Protein AF-A0A8S3AK92-F1 (afdb_monomer_lite)

Structure (mmCIF, N/CA/C/O backbone):
data_AF-A0A8S3AK92-F1
#
_entry.id   AF-A0A8S3AK92-F1
#
loop_
_atom_site.group_PDB
_atom_site.id
_atom_site.type_symbol
_atom_site.label_atom_id
_atom_site.label_alt_id
_atom_site.label_comp_id
_atom_site.label_asym_id
_atom_site.label_entity_id
_atom_site.label_seq_id
_atom_site.pdbx_PDB_ins_code
_atom_site.Cartn_x
_atom_site.Cartn_y
_atom_site.Cartn_z
_atom_site.occupancy
_atom_site.B_iso_or_equiv
_atom_site.auth_seq_id
_atom_site.auth_comp_id
_atom_site.auth_asym_id
_atom_site.auth_atom_id
_atom_site.pdbx_PDB_model_num
ATOM 1 N N . ASN A 1 1 ? 10.794 -5.518 -41.143 1.00 49.56 1 ASN A N 1
ATOM 2 C CA . ASN A 1 1 ? 11.277 -6.340 -40.003 1.00 49.56 1 ASN A CA 1
ATOM 3 C C . ASN A 1 1 ? 11.628 -5.537 -38.740 1.00 49.56 1 ASN A C 1
ATOM 5 O O . ASN A 1 1 ? 12.598 -5.876 -38.077 1.00 49.56 1 ASN A O 1
ATOM 9 N N . ASN A 1 2 ? 10.826 -4.532 -38.345 1.00 60.97 2 ASN A N 1
ATOM 10 C CA . ASN A 1 2 ? 11.099 -3.697 -37.153 1.00 60.97 2 ASN A CA 1
ATOM 11 C C . ASN A 1 2 ? 9.972 -3.714 -36.093 1.00 60.97 2 ASN A C 1
ATOM 13 O O . ASN A 1 2 ? 10.170 -3.281 -34.965 1.00 60.97 2 ASN A O 1
ATOM 17 N N . THR A 1 3 ? 8.793 -4.244 -36.431 1.00 61.91 3 THR A N 1
ATOM 18 C CA . THR A 1 3 ? 7.578 -4.210 -35.594 1.00 61.91 3 THR A CA 1
ATOM 19 C C . THR A 1 3 ? 7.535 -5.319 -34.537 1.00 61.91 3 THR A C 1
ATOM 21 O O . THR A 1 3 ? 7.148 -5.072 -33.398 1.00 61.91 3 THR A O 1
ATOM 24 N N . VAL A 1 4 ? 8.012 -6.524 -34.869 1.00 68.75 4 VAL A N 1
ATOM 25 C CA . VAL A 1 4 ? 8.062 -7.669 -33.936 1.00 68.75 4 VAL A CA 1
ATOM 26 C C . VAL A 1 4 ? 9.030 -7.411 -32.773 1.00 68.75 4 VAL A C 1
ATOM 28 O O . VAL A 1 4 ? 8.724 -7.750 -31.634 1.00 68.75 4 VAL A O 1
ATOM 31 N N . ARG A 1 5 ? 10.170 -6.746 -33.025 1.00 78.62 5 ARG A N 1
ATOM 32 C CA . ARG A 1 5 ? 11.145 -6.401 -31.973 1.00 78.62 5 ARG A CA 1
ATOM 33 C C . ARG A 1 5 ? 10.571 -5.403 -30.958 1.00 78.62 5 ARG A C 1
ATOM 35 O O . ARG A 1 5 ? 10.711 -5.624 -29.760 1.00 78.62 5 ARG A O 1
ATOM 42 N N . GLY A 1 6 ? 9.834 -4.388 -31.418 1.00 89.50 6 GLY A N 1
ATOM 43 C CA . GLY A 1 6 ? 9.178 -3.415 -30.534 1.00 89.50 6 GLY A CA 1
ATOM 44 C C . GLY A 1 6 ? 8.124 -4.037 -29.609 1.00 89.50 6 GLY A C 1
ATOM 45 O O . GLY A 1 6 ? 8.087 -3.721 -28.420 1.00 89.50 6 GLY A O 1
ATOM 46 N N . GLY A 1 7 ? 7.312 -4.970 -30.122 1.00 93.44 7 GLY A N 1
ATOM 47 C CA . GLY A 1 7 ? 6.326 -5.699 -29.315 1.00 93.44 7 GLY A CA 1
ATOM 48 C C . GLY A 1 7 ? 6.965 -6.604 -28.258 1.00 93.44 7 GLY A C 1
ATOM 49 O O . GLY A 1 7 ? 6.530 -6.616 -27.107 1.00 93.44 7 GLY A O 1
ATOM 50 N N . VAL A 1 8 ? 8.040 -7.316 -28.613 1.00 94.44 8 VAL A N 1
ATOM 51 C CA . VAL A 1 8 ? 8.785 -8.175 -27.674 1.00 94.44 8 VAL A CA 1
ATOM 52 C C . VAL A 1 8 ? 9.431 -7.356 -26.555 1.00 94.44 8 VAL A C 1
ATOM 54 O O . VAL A 1 8 ? 9.319 -7.727 -25.384 1.00 94.44 8 VAL A O 1
ATOM 57 N N . ASP A 1 9 ? 10.062 -6.227 -26.878 1.00 94.62 9 ASP A N 1
ATOM 58 C CA . ASP A 1 9 ? 10.670 -5.354 -25.868 1.00 94.62 9 ASP A CA 1
ATOM 59 C C . ASP A 1 9 ? 9.621 -4.731 -24.942 1.00 94.62 9 ASP A C 1
ATOM 61 O O . ASP A 1 9 ? 9.841 -4.610 -23.732 1.00 94.62 9 ASP A O 1
ATOM 65 N N . TRP A 1 10 ? 8.450 -4.385 -25.480 1.00 95.81 10 TRP A N 1
ATOM 66 C CA . TRP A 1 10 ? 7.325 -3.923 -24.675 1.00 95.81 10 TRP A CA 1
ATOM 67 C C . TRP A 1 10 ? 6.809 -5.017 -23.733 1.00 95.81 10 TRP A C 1
ATOM 69 O O . TRP A 1 10 ? 6.667 -4.769 -22.535 1.00 95.81 10 TRP A O 1
ATOM 79 N N . MET A 1 11 ? 6.619 -6.245 -24.226 1.00 97.88 11 MET A N 1
ATOM 80 C CA . MET A 1 11 ? 6.191 -7.374 -23.392 1.00 97.88 11 MET A CA 1
ATOM 81 C C . MET A 1 11 ? 7.200 -7.696 -22.289 1.00 97.88 11 MET A C 1
ATOM 83 O O . MET A 1 11 ? 6.802 -7.982 -21.161 1.00 97.88 11 MET A O 1
ATOM 87 N N . ARG A 1 12 ? 8.507 -7.588 -22.562 1.00 97.25 12 ARG A N 1
ATOM 88 C CA . ARG A 1 12 ? 9.537 -7.717 -21.520 1.00 97.25 12 ARG A CA 1
ATOM 89 C C . ARG A 1 12 ? 9.364 -6.651 -20.445 1.00 97.25 12 A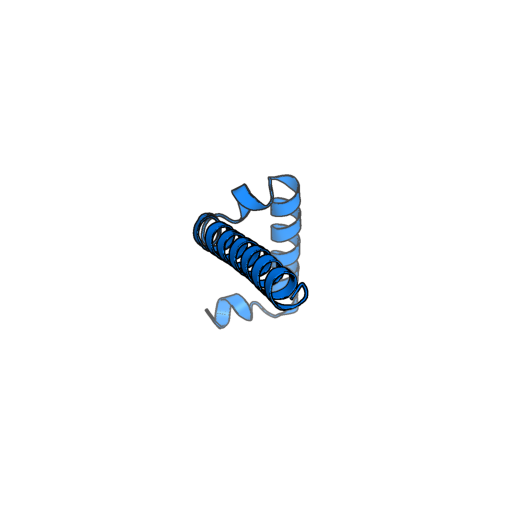RG A C 1
ATOM 91 O O . ARG A 1 12 ? 9.302 -6.994 -19.268 1.00 97.25 12 ARG A O 1
ATOM 98 N N . LYS A 1 13 ? 9.232 -5.375 -20.828 1.00 98.00 13 LYS A N 1
ATOM 99 C CA . LYS A 1 13 ? 8.994 -4.271 -19.878 1.00 98.00 13 LYS A CA 1
ATOM 100 C C . LYS A 1 13 ? 7.734 -4.508 -19.043 1.00 98.00 13 LYS A C 1
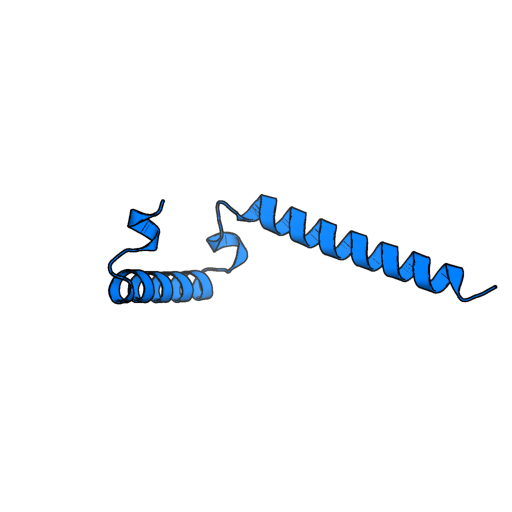ATOM 102 O O . LYS A 1 13 ? 7.767 -4.294 -17.833 1.00 98.00 13 LYS A O 1
ATOM 107 N N . LEU A 1 14 ? 6.656 -4.984 -19.664 1.00 98.19 14 LEU A N 1
ATOM 108 C CA . LEU A 1 14 ? 5.413 -5.328 -18.978 1.00 98.19 14 LEU A CA 1
ATOM 109 C C . LEU A 1 14 ? 5.636 -6.440 -17.945 1.00 98.19 14 LEU A C 1
ATOM 111 O O . LEU A 1 14 ? 5.315 -6.262 -16.771 1.00 98.19 14 LEU A O 1
ATOM 115 N N . ALA A 1 15 ? 6.258 -7.547 -18.357 1.00 98.44 15 ALA A N 1
ATOM 116 C CA . ALA A 1 15 ? 6.558 -8.674 -17.480 1.00 98.44 15 ALA A CA 1
ATOM 117 C C . ALA A 1 15 ? 7.438 -8.261 -16.290 1.00 98.44 15 ALA A C 1
ATOM 119 O O . ALA A 1 15 ? 7.176 -8.673 -15.160 1.00 98.44 15 ALA A O 1
ATOM 120 N N . PHE A 1 16 ? 8.441 -7.406 -16.513 1.00 98.56 16 PHE A N 1
ATOM 121 C CA . PHE A 1 16 ? 9.276 -6.873 -15.435 1.00 98.56 16 PHE A CA 1
ATOM 122 C C . PHE A 1 16 ? 8.479 -6.025 -14.440 1.00 98.56 16 PHE A C 1
ATOM 124 O O . PHE A 1 16 ? 8.663 -6.186 -13.234 1.00 98.56 16 PHE A O 1
ATOM 131 N N . ARG A 1 17 ? 7.563 -5.168 -14.912 1.00 98.56 17 ARG A N 1
ATOM 132 C CA . ARG A 1 17 ? 6.705 -4.366 -14.025 1.00 98.56 17 ARG A CA 1
ATOM 133 C C . ARG A 1 17 ? 5.800 -5.247 -13.170 1.00 98.56 17 ARG A C 1
ATOM 135 O O . ARG A 1 17 ? 5.773 -5.069 -11.957 1.00 98.56 17 ARG A O 1
ATOM 142 N N . TYR A 1 18 ? 5.123 -6.230 -13.763 1.00 98.62 18 TYR A N 1
ATOM 143 C CA . TYR A 1 18 ? 4.258 -7.142 -13.005 1.00 98.62 18 TYR A CA 1
ATOM 144 C C . TYR A 1 18 ? 5.032 -8.013 -12.022 1.00 98.62 18 TYR A C 1
ATOM 146 O O . TYR A 1 18 ? 4.570 -8.207 -10.899 1.00 98.62 18 TYR A O 1
ATOM 154 N N . ARG A 1 19 ? 6.223 -8.494 -12.402 1.00 98.62 19 ARG A N 1
ATOM 155 C CA . ARG A 1 19 ? 7.102 -9.215 -11.474 1.00 98.62 19 ARG A CA 1
ATOM 156 C C . ARG A 1 19 ? 7.444 -8.340 -10.275 1.00 98.62 19 ARG A C 1
ATOM 158 O O . ARG A 1 19 ? 7.223 -8.759 -9.149 1.00 98.62 19 ARG A O 1
ATOM 165 N N . ARG A 1 20 ? 7.860 -7.092 -10.514 1.00 98.25 20 ARG A N 1
ATOM 166 C CA . ARG A 1 20 ? 8.176 -6.153 -9.435 1.00 98.25 20 ARG A CA 1
ATOM 167 C C . ARG A 1 20 ? 6.971 -5.864 -8.536 1.00 98.25 20 ARG A C 1
ATOM 169 O O . ARG A 1 20 ? 7.144 -5.817 -7.326 1.00 98.25 20 ARG A O 1
ATOM 176 N N . ILE A 1 21 ? 5.771 -5.698 -9.097 1.00 98.31 21 ILE A N 1
ATOM 177 C CA . ILE A 1 21 ? 4.535 -5.501 -8.319 1.00 98.31 21 ILE A CA 1
ATOM 178 C C . ILE A 1 21 ? 4.249 -6.726 -7.444 1.00 98.31 21 ILE A C 1
ATOM 180 O O . ILE A 1 21 ? 3.984 -6.575 -6.254 1.00 98.31 21 ILE A O 1
ATOM 184 N N . LYS A 1 22 ? 4.346 -7.933 -8.014 1.00 98.38 22 LYS A N 1
ATOM 185 C CA . LYS A 1 22 ? 4.152 -9.189 -7.281 1.00 98.38 22 LYS A CA 1
ATOM 186 C C . LYS A 1 22 ? 5.166 -9.338 -6.148 1.00 98.38 22 LYS A C 1
ATOM 188 O O . LYS A 1 22 ? 4.784 -9.723 -5.048 1.00 98.38 22 LYS A O 1
ATOM 193 N N . ASP A 1 23 ? 6.427 -9.005 -6.405 1.00 98.31 23 ASP A N 1
ATOM 194 C CA . ASP A 1 23 ? 7.489 -9.064 -5.403 1.00 98.31 23 ASP A CA 1
ATOM 195 C C . ASP A 1 23 ? 7.224 -8.065 -4.269 1.00 98.31 23 ASP A C 1
ATOM 197 O O . ASP A 1 23 ? 7.254 -8.452 -3.107 1.00 98.31 23 ASP A O 1
ATOM 201 N N . ILE A 1 24 ? 6.878 -6.810 -4.586 1.00 97.94 24 ILE A N 1
ATOM 202 C CA . ILE A 1 24 ? 6.506 -5.796 -3.583 1.00 97.94 24 ILE A CA 1
ATOM 203 C C . ILE A 1 24 ? 5.321 -6.287 -2.742 1.00 97.94 24 ILE A C 1
ATOM 205 O O . ILE A 1 24 ? 5.387 -6.248 -1.517 1.00 97.94 24 ILE A O 1
ATOM 209 N N . PHE A 1 25 ? 4.259 -6.795 -3.370 1.00 97.56 25 PHE A N 1
ATOM 210 C CA . PHE A 1 25 ? 3.105 -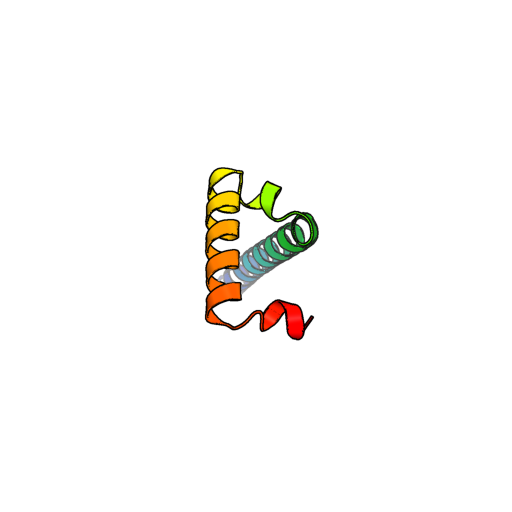7.317 -2.641 1.00 97.56 25 PHE A CA 1
ATOM 211 C C . PHE A 1 25 ? 3.495 -8.466 -1.706 1.00 97.56 25 PHE A C 1
ATOM 213 O O . PHE A 1 25 ? 3.174 -8.433 -0.523 1.00 97.56 25 PHE A O 1
ATOM 220 N N . ASN A 1 26 ? 4.221 -9.468 -2.204 1.00 97.38 26 ASN A N 1
ATOM 221 C CA . ASN A 1 26 ? 4.612 -10.620 -1.393 1.00 97.38 26 ASN A CA 1
ATOM 222 C C . ASN A 1 26 ? 5.507 -10.229 -0.212 1.00 97.38 26 ASN A C 1
ATOM 224 O O . ASN A 1 26 ? 5.348 -10.799 0.866 1.00 97.38 26 ASN A O 1
ATOM 228 N N . THR A 1 27 ? 6.405 -9.262 -0.410 1.00 97.94 27 THR A N 1
ATOM 229 C CA . THR A 1 27 ? 7.288 -8.750 0.642 1.00 97.94 27 THR A CA 1
ATOM 230 C C . THR A 1 27 ? 6.516 -7.981 1.713 1.00 97.94 27 THR A C 1
ATOM 232 O O . THR A 1 27 ? 6.784 -8.167 2.894 1.00 97.94 27 THR A O 1
ATOM 235 N N . TYR A 1 28 ? 5.550 -7.144 1.325 1.00 97.69 28 TYR A N 1
ATOM 236 C CA . TYR A 1 28 ? 4.934 -6.171 2.238 1.00 97.69 28 TYR A CA 1
ATOM 237 C C . TYR A 1 28 ? 3.478 -6.469 2.623 1.00 97.69 28 TYR A C 1
ATOM 239 O O . TYR A 1 28 ? 2.892 -5.719 3.395 1.00 97.69 28 TYR A O 1
ATOM 247 N N . ARG A 1 29 ? 2.866 -7.563 2.148 1.00 95.00 29 ARG A N 1
ATOM 248 C CA . ARG A 1 29 ? 1.457 -7.898 2.458 1.00 95.00 29 ARG A CA 1
ATOM 249 C C . ARG A 1 29 ? 1.156 -8.074 3.951 1.00 95.00 29 ARG A C 1
ATOM 251 O O . ARG A 1 29 ? 0.004 -7.932 4.337 1.00 95.00 29 ARG A O 1
ATOM 258 N N . MET A 1 30 ? 2.158 -8.431 4.757 1.00 94.44 30 MET A N 1
ATOM 259 C CA . MET A 1 30 ? 2.027 -8.577 6.216 1.00 94.44 30 MET A CA 1
ATOM 260 C C . MET A 1 30 ? 2.557 -7.356 6.980 1.00 94.44 30 MET A C 1
ATOM 262 O O . MET A 1 30 ? 2.217 -7.176 8.142 1.00 94.44 30 MET A O 1
ATOM 266 N N . ASP A 1 31 ? 3.387 -6.533 6.336 1.00 94.38 31 ASP A N 1
ATOM 267 C CA . ASP A 1 31 ? 4.012 -5.345 6.918 1.00 94.38 31 ASP A CA 1
ATOM 268 C C . ASP A 1 31 ? 3.905 -4.182 5.928 1.00 94.38 31 ASP A C 1
ATOM 270 O O . ASP A 1 31 ? 4.830 -3.834 5.185 1.00 94.38 31 ASP A O 1
ATOM 274 N N . THR A 1 32 ? 2.712 -3.595 5.890 1.00 94.88 32 THR A N 1
ATOM 275 C CA . THR A 1 32 ? 2.424 -2.437 5.045 1.00 94.88 32 THR A CA 1
ATOM 276 C C . THR A 1 32 ? 3.071 -1.160 5.579 1.00 94.88 32 THR A C 1
ATOM 278 O O . THR A 1 32 ? 3.251 -0.217 4.808 1.00 94.88 32 THR A O 1
ATOM 281 N N . GLN A 1 33 ? 3.448 -1.115 6.864 1.00 96.56 33 GLN A N 1
ATOM 282 C CA . GLN A 1 33 ? 4.104 0.043 7.478 1.00 96.56 33 GLN A CA 1
ATOM 283 C C . GLN A 1 33 ? 5.471 0.293 6.843 1.00 96.56 33 GLN A C 1
ATOM 285 O O . GLN A 1 33 ? 5.749 1.417 6.423 1.00 96.56 33 GLN A O 1
ATOM 290 N N . THR A 1 34 ? 6.289 -0.749 6.679 1.00 96.62 34 THR A N 1
ATOM 291 C CA . THR A 1 34 ? 7.605 -0.616 6.033 1.00 96.62 34 THR A CA 1
ATOM 292 C C . THR A 1 34 ? 7.495 -0.154 4.573 1.00 96.62 34 THR A C 1
ATOM 294 O O . THR A 1 34 ? 8.360 0.578 4.093 1.00 96.62 34 THR A O 1
ATOM 297 N N . LEU A 1 35 ? 6.422 -0.519 3.858 1.00 96.56 35 LEU A N 1
ATOM 298 C CA . LEU A 1 35 ? 6.191 -0.063 2.480 1.00 96.56 35 LEU A CA 1
ATOM 299 C C . LEU A 1 35 ? 5.775 1.412 2.401 1.00 96.56 35 LEU A C 1
ATOM 301 O O . LEU A 1 35 ? 6.213 2.130 1.503 1.00 96.56 35 LEU A O 1
ATOM 305 N N . LEU A 1 36 ? 4.879 1.843 3.289 1.00 96.25 36 LEU A N 1
ATOM 306 C CA . LEU A 1 36 ? 4.285 3.181 3.243 1.00 96.25 36 LEU A CA 1
ATOM 307 C C . LEU A 1 36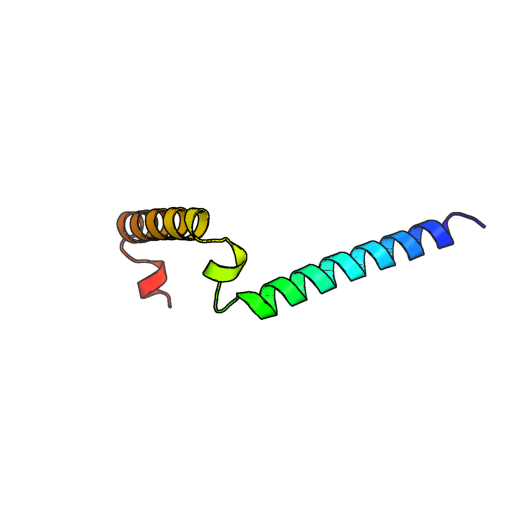 ? 5.150 4.239 3.935 1.00 96.25 36 LEU A C 1
ATOM 309 O O . LEU A 1 36 ? 5.071 5.417 3.579 1.00 96.25 36 LEU A O 1
ATOM 313 N N . GLY A 1 37 ? 5.985 3.820 4.887 1.00 96.75 37 GLY A N 1
ATOM 314 C CA . GLY A 1 37 ? 6.680 4.708 5.810 1.00 96.75 37 GLY A CA 1
ATOM 315 C C . GLY A 1 37 ? 5.752 5.226 6.913 1.00 96.75 37 GLY A C 1
ATOM 316 O O . GLY A 1 37 ? 4.528 5.151 6.810 1.00 96.75 37 GLY A O 1
ATOM 317 N N . GLN A 1 38 ? 6.352 5.771 7.974 1.00 96.31 38 GLN A N 1
ATOM 318 C CA . GLN A 1 38 ? 5.649 6.102 9.219 1.00 96.31 38 GLN A CA 1
ATOM 319 C C . GLN A 1 38 ? 4.445 7.030 9.012 1.00 96.31 38 GLN A C 1
ATOM 321 O O . GLN A 1 38 ? 3.330 6.670 9.369 1.00 96.31 38 GLN A O 1
ATOM 326 N N . GLN A 1 39 ? 4.655 8.188 8.381 1.00 97.81 39 GLN A N 1
ATOM 327 C CA . GLN A 1 39 ? 3.614 9.209 8.237 1.00 97.81 39 GLN A CA 1
ATOM 328 C C . GLN A 1 39 ? 2.379 8.683 7.488 1.00 97.81 39 GLN A C 1
ATOM 330 O O . GLN A 1 39 ? 1.254 8.798 7.963 1.00 97.81 39 GLN A O 1
ATOM 335 N N . LYS A 1 40 ? 2.581 8.056 6.323 1.00 97.69 40 LYS A N 1
ATOM 336 C CA . LYS A 1 40 ? 1.466 7.516 5.530 1.00 97.69 40 LYS A CA 1
ATOM 337 C C . LYS A 1 40 ? 0.783 6.338 6.214 1.00 97.69 40 LYS A C 1
ATOM 339 O O . LYS A 1 40 ? -0.401 6.112 5.991 1.00 97.69 40 LYS A O 1
ATOM 344 N N . TYR A 1 41 ? 1.524 5.566 7.005 1.00 98.00 41 TYR A N 1
ATOM 345 C CA . TYR A 1 41 ? 0.951 4.476 7.781 1.00 98.00 41 TYR A CA 1
ATOM 346 C C . TYR A 1 41 ? 0.043 4.993 8.906 1.00 98.00 41 TYR A C 1
ATOM 348 O O . TYR A 1 41 ? -1.031 4.435 9.112 1.00 98.00 41 TYR A O 1
ATOM 356 N N . GLU A 1 42 ? 0.417 6.084 9.577 1.00 97.94 42 GLU A N 1
ATOM 357 C CA . GLU A 1 42 ? -0.433 6.753 10.573 1.00 97.94 42 GLU A CA 1
ATOM 358 C C . GLU A 1 42 ? -1.711 7.327 9.941 1.00 97.94 42 GLU A C 1
ATOM 360 O O . GLU A 1 42 ? -2.807 7.088 10.447 1.00 97.94 42 GLU A O 1
ATOM 365 N N . GLU A 1 43 ? 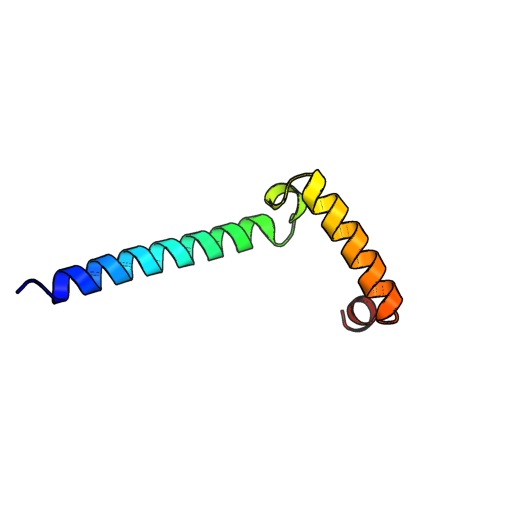-1.596 8.004 8.793 1.00 98.25 43 GLU A N 1
ATOM 366 C CA . GLU A 1 43 ? -2.750 8.497 8.024 1.00 98.25 43 GLU A CA 1
ATOM 367 C C . GLU A 1 43 ? -3.679 7.346 7.590 1.00 98.25 43 GLU A C 1
ATOM 369 O O . GLU A 1 43 ? -4.902 7.441 7.717 1.00 98.25 43 GLU A O 1
ATOM 374 N N . LEU A 1 44 ? -3.107 6.226 7.127 1.00 97.31 44 LEU A N 1
ATOM 375 C CA . LEU A 1 44 ? -3.861 5.020 6.777 1.00 97.31 44 LEU A CA 1
ATOM 376 C C . LEU A 1 44 ? -4.578 4.422 7.994 1.00 97.31 44 LEU A C 1
ATOM 378 O O . LEU A 1 44 ? -5.716 3.968 7.866 1.00 97.31 44 LEU A O 1
ATOM 382 N N . LEU A 1 45 ? -3.929 4.402 9.161 1.00 97.38 45 LEU A N 1
ATOM 383 C CA . LEU A 1 45 ? -4.518 3.877 10.388 1.00 97.38 45 LEU A CA 1
ATOM 384 C C . LEU A 1 45 ? -5.718 4.720 10.822 1.00 97.38 45 LEU A C 1
ATOM 386 O O . LEU A 1 45 ? -6.765 4.154 11.135 1.00 97.38 45 LEU A O 1
ATOM 390 N N . GLN A 1 46 ? -5.594 6.048 10.774 1.00 98.19 46 GLN A N 1
ATOM 391 C CA . GLN A 1 46 ? -6.704 6.947 11.080 1.00 98.19 46 GLN A CA 1
ATOM 392 C C . GLN A 1 46 ? -7.880 6.723 10.122 1.00 98.19 46 GLN A C 1
ATOM 394 O O . GLN A 1 46 ? -9.004 6.509 10.569 1.00 98.19 46 GLN A O 1
ATOM 399 N N . LEU A 1 47 ? -7.611 6.670 8.813 1.00 98.06 47 LEU A N 1
ATOM 400 C CA . LEU A 1 47 ? -8.640 6.395 7.810 1.00 98.06 47 LEU A CA 1
ATOM 401 C C . LEU A 1 47 ? -9.332 5.046 8.057 1.00 98.06 47 LEU A C 1
ATOM 403 O O . LEU A 1 47 ? -10.545 4.931 7.894 1.00 98.06 47 LEU A O 1
ATOM 407 N N . ARG A 1 48 ? -8.577 4.016 8.458 1.00 97.00 48 ARG A N 1
ATOM 408 C CA . ARG A 1 48 ? -9.144 2.703 8.776 1.00 97.00 48 ARG A CA 1
ATOM 409 C C . ARG A 1 48 ? -10.085 2.775 9.977 1.00 97.00 48 ARG A C 1
ATOM 411 O O . ARG A 1 48 ? -11.157 2.186 9.909 1.00 97.00 48 ARG A O 1
ATOM 418 N N . LEU A 1 49 ? -9.716 3.492 11.039 1.00 97.62 49 LEU A N 1
ATOM 419 C CA . LEU A 1 49 ? -10.586 3.687 12.206 1.00 97.62 49 LEU A CA 1
ATOM 420 C C . LEU A 1 49 ? -11.889 4.396 11.823 1.00 97.62 49 LEU A C 1
ATOM 422 O O . LEU A 1 49 ? -12.967 3.957 12.227 1.00 97.62 49 LEU A O 1
ATOM 426 N N . ASP A 1 50 ? -11.797 5.435 10.994 1.00 98.38 50 ASP A N 1
ATOM 427 C CA . ASP A 1 50 ? -12.967 6.163 10.505 1.00 98.38 50 ASP A CA 1
ATOM 428 C C . ASP A 1 50 ? -13.884 5.236 9.686 1.00 98.38 50 ASP A C 1
ATOM 430 O O . ASP A 1 50 ? -15.093 5.197 9.913 1.00 98.38 50 ASP A O 1
ATOM 434 N N . ILE A 1 51 ? -13.321 4.423 8.783 1.00 98.00 51 ILE A N 1
ATOM 435 C CA . ILE A 1 51 ? -14.079 3.447 7.983 1.00 98.00 51 ILE A CA 1
ATOM 436 C C . ILE A 1 51 ? -14.749 2.391 8.870 1.00 98.00 51 ILE A C 1
ATOM 438 O O . ILE A 1 51 ? -15.928 2.103 8.668 1.00 98.00 51 ILE A O 1
ATOM 442 N N . GLU A 1 52 ? -14.044 1.814 9.848 1.00 98.00 52 GLU A N 1
ATOM 443 C CA . GLU A 1 52 ? -14.638 0.838 10.777 1.00 98.00 52 GLU A CA 1
ATOM 444 C C . GLU A 1 52 ? -15.821 1.459 11.536 1.00 98.00 52 GLU A C 1
ATOM 446 O O . GLU A 1 52 ? -16.869 0.826 11.651 1.00 98.00 52 GLU A O 1
ATOM 451 N N . SER A 1 53 ? -15.698 2.714 11.978 1.00 97.81 53 SER A N 1
ATOM 452 C CA . SER A 1 53 ? -16.783 3.451 12.637 1.00 97.81 53 SER A CA 1
ATOM 453 C C . SER A 1 53 ? -17.990 3.649 11.711 1.00 97.81 53 SER A C 1
ATOM 455 O O . SER A 1 53 ? -19.110 3.263 12.051 1.00 97.81 53 SER A O 1
ATOM 457 N N . TYR A 1 54 ? -17.773 4.174 10.499 1.00 98.25 54 TYR A N 1
ATOM 458 C CA . TYR A 1 54 ? -18.859 4.463 9.553 1.00 98.25 54 TYR A CA 1
ATOM 459 C C . TYR A 1 54 ? -19.538 3.215 8.986 1.00 98.25 54 TYR A C 1
ATOM 461 O O . TYR A 1 54 ? -20.698 3.277 8.582 1.00 98.25 54 TYR A O 1
ATOM 469 N N . THR A 1 55 ? -18.831 2.087 8.942 1.00 98.06 55 THR A N 1
ATOM 470 C CA . THR A 1 55 ? -19.356 0.826 8.401 1.00 98.06 55 THR A CA 1
ATOM 471 C C . THR A 1 55 ? -19.902 -0.113 9.474 1.00 98.06 55 THR A C 1
ATOM 473 O O . THR A 1 55 ? -20.315 -1.222 9.140 1.00 98.06 55 THR A O 1
ATOM 476 N N . GLY A 1 56 ? -19.913 0.291 10.751 1.00 96.94 56 GLY A N 1
ATOM 477 C CA . GLY A 1 56 ? -20.341 -0.584 11.847 1.00 96.94 56 GLY A CA 1
ATOM 478 C C . GLY A 1 56 ? -19.469 -1.838 11.964 1.00 96.94 56 GLY A C 1
ATOM 479 O O . GLY A 1 56 ? -19.983 -2.936 12.164 1.00 96.94 56 GLY A O 1
ATOM 480 N N . SER A 1 57 ? -18.157 -1.674 11.781 1.00 96.12 57 SER A N 1
ATOM 481 C CA . SER A 1 57 ? -17.146 -2.735 11.817 1.00 96.12 57 SER A CA 1
ATOM 482 C C . SER A 1 57 ? -17.345 -3.846 10.779 1.00 96.12 57 SER A C 1
ATOM 484 O O . SER A 1 57 ? -16.994 -4.999 11.024 1.00 96.12 57 SER A O 1
ATOM 486 N N . TRP A 1 58 ? -17.895 -3.521 9.603 1.00 97.31 58 TRP A N 1
ATOM 487 C CA . TRP A 1 58 ? -18.223 -4.507 8.567 1.00 97.31 58 TRP A CA 1
ATOM 488 C C . TRP A 1 58 ? -17.044 -5.406 8.177 1.00 97.31 58 TRP A C 1
ATOM 490 O O . TRP A 1 58 ? -17.199 -6.623 8.124 1.00 97.31 58 TRP A O 1
ATOM 500 N N . LEU A 1 59 ? -15.861 -4.829 7.937 1.00 94.75 59 LEU A N 1
ATOM 501 C CA . LEU A 1 59 ? -14.672 -5.601 7.567 1.00 94.75 59 LEU A CA 1
ATOM 502 C C . LEU A 1 59 ? -14.247 -6.550 8.694 1.00 94.75 59 LEU A C 1
ATOM 504 O O . LEU A 1 59 ? -13.954 -7.715 8.431 1.00 94.75 59 LEU A O 1
ATOM 508 N N . THR A 1 60 ? -14.241 -6.063 9.936 1.00 95.56 60 THR A N 1
ATOM 509 C CA . THR A 1 60 ? -13.937 -6.873 11.123 1.00 95.56 60 THR A CA 1
ATOM 510 C C . THR A 1 60 ? -14.934 -8.021 11.301 1.00 95.56 60 THR A C 1
ATOM 512 O O . THR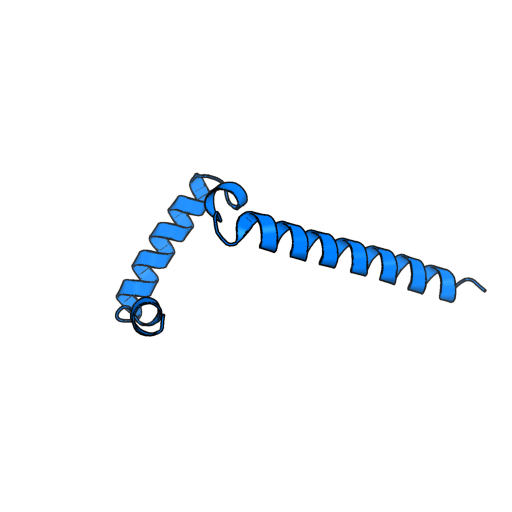 A 1 60 ? -14.530 -9.114 11.675 1.00 95.56 60 THR A O 1
ATOM 515 N N . LEU A 1 61 ? -16.219 -7.805 11.002 1.00 96.06 61 LEU A N 1
ATOM 516 C CA . LEU A 1 61 ? -17.263 -8.834 11.092 1.00 96.06 61 LEU A CA 1
ATOM 517 C C . LEU A 1 61 ? -17.252 -9.830 9.920 1.00 96.06 61 LEU A C 1
ATOM 519 O O . LEU A 1 61 ? -17.775 -10.934 10.058 1.00 96.06 61 LEU A O 1
ATOM 523 N N . ALA A 1 62 ? -16.714 -9.437 8.764 1.00 94.38 62 ALA A N 1
ATOM 524 C CA . ALA A 1 62 ? -16.623 -10.273 7.566 1.00 94.38 62 ALA A CA 1
ATOM 525 C C . ALA A 1 62 ? -15.346 -11.130 7.499 1.00 94.38 62 ALA A C 1
ATOM 527 O O . ALA A 1 62 ? -15.274 -12.031 6.660 1.00 94.38 62 ALA A O 1
ATOM 528 N N . SER A 1 63 ? -14.343 -10.807 8.319 1.00 81.50 63 SER A N 1
ATOM 529 C CA . SER A 1 63 ? -13.045 -11.497 8.385 1.00 81.50 63 SER A CA 1
ATOM 530 C C . SER A 1 63 ? -13.105 -12.714 9.303 1.00 81.50 63 SER A C 1
ATOM 532 O O . SER A 1 63 ? -12.462 -13.727 8.948 1.00 81.50 63 SER A O 1
#

Organism: NCBI:txid392030

Secondary structure (DSSP, 8-state):
--HHHHHHHHHHHHHHHHHHHHHHHHHHSS-HHHHH-HHHHHHHHHHHHHHHHHTTSHHHHH-

Radius of gyration: 19.25 Å; chains: 1; bounding box: 32×21×53 Å

pLDDT: mean 94.09, std 9.58, range [49.56, 98.62]

Foldseek 3Di:
DPVVVVVVVVVVVVVVVVVVVVVVCVVCVPPCCVVLDDPVVVVVVVVVVVVCVVVVNVVVVVD

Sequence (63 aa):
NNTVRGGVDWMRKLAFRYRRIKDIFNTYRMDTQTLLGQQKYEELLQLRLDIESYTGSWLTLAS

InterPro domains:
  IPR028472 Protein phosphatase EYA [PTHR10190] (2-62)
  IPR038102 EYA domain superfamily [G3DSA:3.40.50.12350] (1-63)